Protein AF-A0A935FPB4-F1 (afdb_monomer)

Radius of gyration: 16.55 Å; Cα contacts (8 Å, |Δi|>4): 164; chains: 1; bounding box: 40×35×40 Å

Mean predicted aligned error: 5.75 Å

pLDDT: mean 87.55, std 10.08, range [39.78, 97.06]

Structure (mmCIF, N/CA/C/O backbone):
data_AF-A0A935FPB4-F1
#
_entry.id   AF-A0A935FPB4-F1
#
loop_
_atom_site.group_PDB
_atom_site.id
_atom_site.type_symbol
_atom_site.label_atom_id
_atom_site.label_alt_id
_atom_site.label_comp_id
_atom_site.label_asym_id
_atom_site.label_entity_id
_atom_site.label_seq_id
_atom_site.pdbx_PDB_ins_code
_atom_site.Cartn_x
_atom_site.Cartn_y
_atom_site.Cartn_z
_atom_site.occupancy
_atom_site.B_iso_or_equiv
_atom_site.auth_seq_id
_atom_site.auth_comp_id
_atom_site.auth_asym_id
_atom_site.auth_atom_id
_atom_site.pdbx_PDB_model_num
ATOM 1 N N . MET A 1 1 ? -7.747 -20.088 0.632 1.00 45.47 1 MET A N 1
ATOM 2 C CA . MET A 1 1 ? -8.481 -18.871 1.040 1.00 45.47 1 MET A CA 1
ATOM 3 C C . MET A 1 1 ? -7.477 -17.814 1.453 1.00 45.47 1 MET A C 1
ATOM 5 O O . MET A 1 1 ? -6.672 -18.086 2.340 1.00 45.47 1 MET A O 1
ATOM 9 N N . THR A 1 2 ? -7.496 -16.654 0.803 1.00 55.34 2 THR A N 1
ATOM 10 C CA . THR A 1 2 ? -6.688 -15.490 1.191 1.00 55.34 2 THR A CA 1
ATOM 11 C C . THR A 1 2 ? -7.241 -14.945 2.507 1.00 55.34 2 THR A C 1
ATOM 13 O O . THR A 1 2 ? -8.440 -14.711 2.616 1.00 55.34 2 THR A O 1
ATOM 16 N N . ARG A 1 3 ? -6.399 -14.827 3.538 1.00 80.19 3 ARG A N 1
ATOM 17 C CA . ARG A 1 3 ? -6.803 -14.382 4.890 1.00 80.19 3 ARG A CA 1
ATOM 18 C C . ARG A 1 3 ? -6.480 -12.910 5.152 1.00 80.19 3 ARG A C 1
ATOM 20 O O . ARG A 1 3 ? -6.520 -12.470 6.296 1.00 80.19 3 ARG A O 1
ATOM 27 N N . HIS A 1 4 ? -6.105 -12.181 4.106 1.00 83.75 4 HIS A N 1
ATOM 28 C CA . HIS A 1 4 ? -5.803 -10.76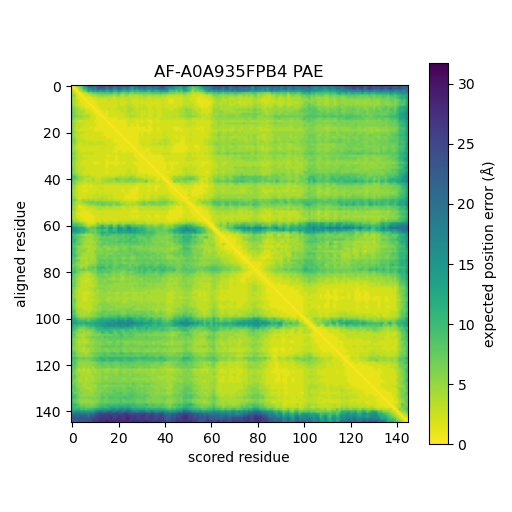8 4.209 1.00 83.75 4 HIS A CA 1
ATOM 29 C C . HIS A 1 4 ? -6.208 -10.004 2.952 1.00 83.75 4 HIS A C 1
ATOM 31 O O . HIS A 1 4 ? -6.456 -10.602 1.902 1.00 83.75 4 HIS A O 1
ATOM 37 N N . SER A 1 5 ? -6.290 -8.685 3.072 1.00 87.12 5 SER A N 1
ATOM 38 C CA . SER A 1 5 ? -6.493 -7.763 1.956 1.00 87.12 5 SER A CA 1
ATOM 39 C C . SER A 1 5 ? -5.552 -6.579 2.083 1.00 87.12 5 SER A C 1
ATOM 41 O O . SER A 1 5 ? -5.360 -6.067 3.181 1.00 87.12 5 SER A O 1
ATOM 43 N N . ASP A 1 6 ? -4.988 -6.154 0.959 1.00 88.81 6 ASP A N 1
ATOM 44 C CA . ASP A 1 6 ? -4.101 -4.999 0.872 1.00 88.81 6 ASP A CA 1
ATOM 45 C C . ASP A 1 6 ? -4.887 -3.811 0.297 1.00 88.81 6 ASP A C 1
ATOM 47 O O . ASP A 1 6 ? -5.485 -3.921 -0.777 1.00 88.81 6 ASP A O 1
ATOM 51 N N . ILE A 1 7 ? -4.907 -2.677 0.999 1.00 89.81 7 ILE A N 1
ATOM 52 C CA . ILE A 1 7 ? -5.639 -1.472 0.585 1.00 89.81 7 ILE A CA 1
ATOM 53 C C . ILE A 1 7 ? -4.688 -0.280 0.574 1.00 89.81 7 ILE A C 1
ATOM 55 O O . ILE A 1 7 ? -4.115 0.091 1.596 1.00 89.81 7 ILE A O 1
ATOM 59 N N . VAL A 1 8 ? -4.555 0.362 -0.587 1.00 87.31 8 VAL A N 1
ATOM 60 C CA . VAL A 1 8 ? -3.797 1.611 -0.712 1.00 87.31 8 VAL A CA 1
ATOM 61 C C . VAL A 1 8 ? -4.709 2.788 -0.383 1.00 87.31 8 VAL A C 1
ATOM 63 O O . VAL A 1 8 ? -5.783 2.923 -0.974 1.00 87.31 8 VAL A O 1
ATOM 66 N N . ILE A 1 9 ? -4.291 3.643 0.549 1.00 89.19 9 ILE A N 1
ATOM 67 C CA . ILE A 1 9 ? -5.103 4.762 1.037 1.00 89.19 9 ILE A CA 1
ATOM 68 C C . ILE A 1 9 ? -4.335 6.078 1.032 1.00 89.19 9 ILE A C 1
ATOM 70 O O . ILE A 1 9 ? -3.129 6.125 1.263 1.00 89.19 9 ILE A O 1
ATOM 74 N N . VAL A 1 10 ? -5.078 7.164 0.839 1.00 87.88 10 VAL A N 1
ATOM 75 C CA . VAL A 1 10 ? -4.628 8.522 1.139 1.00 87.88 10 VAL A CA 1
ATOM 76 C C . VAL A 1 10 ? -5.323 8.940 2.426 1.00 87.88 10 VAL A C 1
ATOM 78 O O . VAL A 1 10 ? -6.551 8.950 2.492 1.00 87.88 10 VAL A O 1
ATOM 81 N N . LEU A 1 11 ? -4.539 9.278 3.444 1.00 88.75 11 LEU A N 1
ATOM 82 C CA . LEU A 1 11 ? -5.033 9.838 4.696 1.00 88.75 11 LEU A CA 1
ATOM 83 C C . LEU A 1 11 ? -4.384 11.197 4.921 1.00 88.75 11 LEU A C 1
ATOM 85 O O . LEU A 1 11 ? -3.188 11.370 4.675 1.00 88.75 11 LEU A O 1
ATOM 89 N N . SER A 1 12 ? -5.158 12.151 5.427 1.00 90.31 12 SER A N 1
ATOM 90 C CA . SER A 1 12 ? -4.611 13.325 6.098 1.00 90.31 12 SER A CA 1
ATOM 91 C C . SER A 1 12 ? -4.590 13.110 7.611 1.00 90.31 12 SER A C 1
ATOM 93 O O . SER A 1 12 ? -5.333 12.284 8.143 1.00 90.31 12 SER A O 1
ATOM 95 N N . ASP A 1 13 ? -3.796 13.907 8.325 1.00 89.38 13 ASP A N 1
ATOM 96 C CA . ASP A 1 13 ? -3.757 13.897 9.793 1.00 89.38 13 ASP A CA 1
ATOM 97 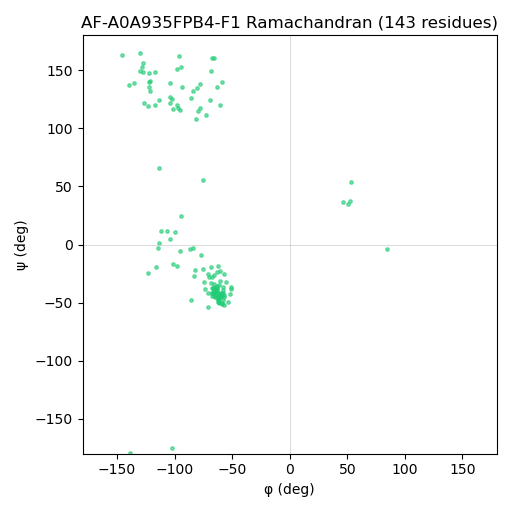C C . ASP A 1 13 ? -5.157 14.018 10.433 1.00 89.38 13 ASP A C 1
ATOM 99 O O . ASP A 1 13 ? -5.485 13.375 11.433 1.00 89.38 13 ASP A O 1
ATOM 103 N N . LYS A 1 14 ? -6.028 14.812 9.798 1.00 92.69 14 LYS A N 1
ATOM 104 C CA . LYS A 1 14 ? -7.404 15.057 10.246 1.00 92.69 14 LYS A CA 1
ATOM 105 C C . LYS A 1 14 ? -8.309 13.835 10.070 1.00 92.69 14 LYS A C 1
ATOM 107 O O . LYS A 1 14 ? -9.291 13.705 10.801 1.00 92.69 14 LYS A O 1
ATOM 112 N N . ASP A 1 15 ? -7.984 12.945 9.135 1.00 94.25 15 ASP A N 1
ATOM 113 C CA . ASP A 1 15 ? -8.779 11.752 8.840 1.00 94.25 15 ASP A CA 1
ATOM 114 C C . ASP A 1 15 ? -8.488 10.602 9.804 1.00 94.25 15 ASP A C 1
ATOM 116 O O . ASP A 1 15 ? -9.354 9.752 9.985 1.00 94.25 15 ASP A O 1
ATOM 120 N N . ILE A 1 16 ? 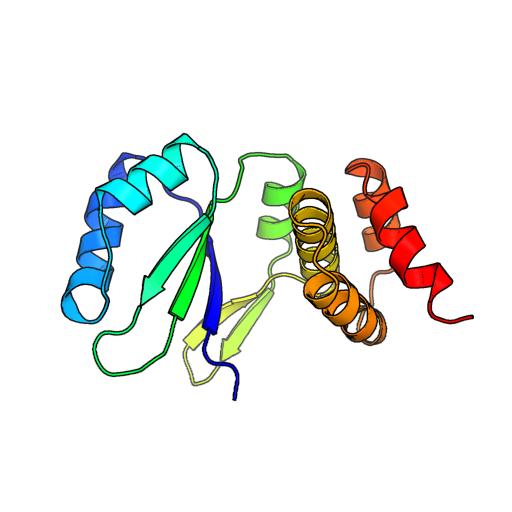-7.324 10.582 10.467 1.00 94.94 16 ILE A N 1
ATOM 121 C CA . ILE A 1 16 ? -6.875 9.459 11.312 1.00 94.94 16 ILE A CA 1
ATOM 122 C C . ILE A 1 16 ? -7.928 9.084 12.360 1.00 94.94 16 ILE A C 1
ATOM 124 O O . ILE A 1 16 ? -8.330 7.928 12.462 1.00 94.94 16 ILE A O 1
ATOM 128 N N . LYS A 1 17 ? -8.452 10.068 13.100 1.00 96.00 17 LYS A N 1
ATOM 129 C CA . LYS A 1 17 ? -9.481 9.812 14.122 1.00 96.00 17 LYS A CA 1
ATOM 130 C C . LYS A 1 17 ? -10.771 9.262 13.525 1.00 96.00 17 LYS A C 1
ATOM 132 O O . LYS A 1 17 ? -11.417 8.408 14.124 1.00 96.00 17 LYS A O 1
ATOM 137 N N . LYS A 1 18 ? -11.164 9.760 12.351 1.00 96.31 18 LYS A N 1
ATOM 138 C CA . LYS A 1 18 ? -12.350 9.274 11.639 1.00 96.31 18 LYS A CA 1
ATOM 139 C C . LYS A 1 18 ? -12.130 7.843 11.149 1.00 96.31 18 LYS A C 1
ATOM 141 O O . LYS A 1 18 ? -13.034 7.028 11.279 1.00 96.31 18 LYS A O 1
ATOM 146 N N . PHE A 1 19 ? -10.942 7.549 10.627 1.00 96.44 19 PHE A N 1
ATOM 147 C CA . PHE A 1 19 ? -10.534 6.222 10.188 1.00 96.44 19 PHE A CA 1
ATOM 148 C C . PHE A 1 19 ? -10.605 5.213 11.335 1.00 96.44 19 PHE A C 1
ATOM 150 O O . PHE A 1 19 ? -11.257 4.189 11.191 1.00 96.44 19 PHE A O 1
ATOM 157 N N . VAL A 1 20 ? -10.022 5.519 12.497 1.00 97.06 20 VAL A N 1
ATOM 158 C CA . VAL A 1 20 ? -10.071 4.618 13.663 1.00 97.06 20 VAL A CA 1
ATOM 159 C C . VAL A 1 20 ? -11.519 4.324 14.056 1.00 97.06 20 VAL A C 1
ATOM 161 O O . VAL A 1 20 ? -11.900 3.162 14.148 1.00 97.06 20 VAL A O 1
ATOM 164 N N . ARG A 1 21 ? -12.362 5.359 14.158 1.00 97.06 21 ARG A N 1
ATOM 165 C CA . ARG A 1 21 ? -13.792 5.208 14.482 1.00 97.06 21 ARG A CA 1
ATOM 166 C C . ARG A 1 21 ? -14.580 4.364 13.482 1.00 97.06 21 ARG A C 1
ATOM 168 O O . ARG A 1 21 ? -15.542 3.718 13.866 1.00 97.06 21 ARG A O 1
ATOM 175 N N . LEU A 1 22 ? -14.197 4.381 12.204 1.00 96.44 22 LEU A N 1
ATOM 176 C CA . LEU A 1 22 ? -14.838 3.561 11.170 1.00 96.44 22 LEU A CA 1
ATOM 177 C C . LEU A 1 22 ? -14.614 2.059 11.393 1.00 96.44 22 LEU A C 1
ATOM 179 O O . LEU A 1 22 ? -15.433 1.267 10.940 1.00 96.44 22 LEU A O 1
ATOM 183 N N . PHE A 1 23 ? -13.524 1.673 12.062 1.00 96.06 23 PHE A N 1
ATOM 184 C CA . PHE A 1 23 ? -13.115 0.274 12.209 1.00 96.06 23 PHE A CA 1
ATOM 185 C C . PHE A 1 23 ? -13.133 -0.234 13.656 1.00 96.06 23 PHE A C 1
ATOM 187 O O . PHE A 1 23 ? -13.186 -1.443 13.857 1.00 96.06 23 PHE A O 1
ATOM 194 N N . GLU A 1 24 ? -13.108 0.642 14.664 1.00 96.19 24 GLU A N 1
ATOM 195 C CA . GLU A 1 24 ? -12.903 0.262 16.071 1.00 96.19 24 GLU A CA 1
ATOM 196 C C . GLU A 1 24 ? -13.987 -0.646 16.662 1.00 96.19 24 GLU A C 1
ATOM 198 O O . GLU A 1 24 ? -13.732 -1.297 17.675 1.00 96.19 24 GLU A O 1
ATOM 203 N N . GLU A 1 25 ? -15.177 -0.725 16.061 1.00 96.88 25 GLU A N 1
ATOM 204 C CA . GLU A 1 25 ? -16.237 -1.636 16.504 1.00 96.88 25 GLU A CA 1
ATOM 205 C C . GLU A 1 25 ? -15.880 -3.095 16.182 1.00 96.88 25 GLU A C 1
ATOM 207 O O . GLU A 1 25 ? -15.810 -3.930 17.091 1.00 96.88 25 GLU A O 1
ATOM 212 N N . ASP A 1 26 ? -15.554 -3.385 14.921 1.00 96.50 26 ASP A N 1
ATOM 213 C CA . ASP A 1 26 ? -15.329 -4.746 14.421 1.00 96.50 26 ASP A CA 1
ATOM 214 C C . ASP A 1 26 ? -13.852 -5.158 14.355 1.00 96.50 26 ASP A C 1
ATOM 216 O O . ASP A 1 26 ? -13.555 -6.353 14.347 1.00 96.50 26 ASP A O 1
ATOM 220 N N . PHE A 1 27 ? -12.915 -4.206 14.374 1.00 96.75 27 PHE A N 1
ATOM 221 C CA . PHE A 1 27 ? -11.481 -4.459 14.218 1.00 96.75 27 PHE A CA 1
ATOM 222 C C . PHE A 1 27 ? -10.655 -3.962 15.408 1.00 96.75 27 PHE A C 1
ATOM 224 O O . PHE A 1 27 ? -10.951 -2.945 16.037 1.00 96.75 27 PHE A O 1
ATOM 231 N N . TYR A 1 28 ? -9.571 -4.675 15.703 1.00 96.19 28 TYR A N 1
ATOM 232 C CA . TYR A 1 28 ? -8.462 -4.160 16.491 1.00 96.19 28 TYR A CA 1
ATOM 233 C C . TYR A 1 28 ? -7.678 -3.158 15.641 1.00 96.19 28 TYR A C 1
ATOM 235 O O . TYR A 1 28 ? -7.028 -3.531 14.661 1.00 96.19 28 TYR A O 1
ATOM 243 N N . VAL A 1 29 ? -7.757 -1.888 16.028 1.00 96.38 29 VAL A N 1
ATOM 244 C CA . VAL A 1 29 ? -7.069 -0.755 15.406 1.00 96.38 29 VAL A CA 1
ATOM 245 C C . VAL A 1 29 ? -6.562 0.173 16.510 1.00 96.38 29 VAL A C 1
ATOM 247 O O . VAL A 1 29 ? -7.268 0.429 17.482 1.00 96.38 29 VAL A O 1
ATOM 250 N N . ASP A 1 30 ? -5.332 0.659 16.368 1.00 94.44 30 ASP A N 1
ATOM 251 C CA . ASP A 1 30 ? -4.680 1.548 17.332 1.00 94.44 30 ASP A CA 1
ATOM 252 C C . ASP A 1 30 ? -4.391 2.901 16.664 1.00 94.44 30 ASP A C 1
ATOM 254 O O . ASP A 1 30 ? -3.668 2.967 15.668 1.00 94.44 30 ASP A O 1
ATOM 258 N N . GLU A 1 31 ? -4.957 3.989 17.205 1.00 95.69 31 GLU A N 1
ATOM 259 C CA . GLU A 1 31 ? -4.757 5.344 16.673 1.00 95.69 31 GLU A CA 1
ATOM 260 C C . GLU A 1 31 ? -3.277 5.743 16.643 1.00 95.69 31 GLU A C 1
ATOM 262 O O . GLU A 1 31 ? -2.840 6.373 15.677 1.00 95.69 31 GLU A O 1
ATOM 267 N N . TYR A 1 32 ? -2.503 5.379 17.668 1.00 94.81 32 TYR A N 1
ATOM 268 C CA . TYR A 1 32 ? -1.076 5.679 17.723 1.00 94.81 32 TYR A CA 1
ATOM 269 C C . TYR A 1 32 ? -0.342 4.969 16.583 1.00 94.81 32 TYR A C 1
ATOM 271 O O . TYR A 1 32 ? 0.388 5.616 15.837 1.00 94.81 32 TYR A O 1
ATOM 279 N N . MET A 1 33 ? -0.618 3.683 16.355 1.00 93.31 33 MET A N 1
ATOM 280 C CA . MET A 1 33 ? -0.011 2.923 15.252 1.00 93.31 33 MET A CA 1
ATOM 281 C C . MET A 1 33 ? -0.380 3.481 13.873 1.00 93.31 33 MET A C 1
ATOM 283 O O . MET A 1 33 ? 0.485 3.585 12.999 1.00 93.31 33 MET A O 1
ATOM 287 N N . VAL A 1 34 ? -1.645 3.868 13.670 1.00 95.56 34 VAL A N 1
ATOM 288 C CA . VAL A 1 34 ? -2.094 4.502 12.418 1.00 95.56 34 VAL A CA 1
ATOM 289 C C . VAL A 1 34 ? -1.354 5.825 12.202 1.00 95.56 34 VAL A C 1
ATOM 291 O O . VAL A 1 34 ? -0.852 6.084 11.108 1.00 95.56 34 VAL A O 1
ATOM 294 N N . ARG A 1 35 ? -1.243 6.648 13.249 1.00 95.44 35 ARG A N 1
ATOM 295 C CA . ARG A 1 35 ? -0.580 7.956 13.206 1.00 95.44 35 ARG A CA 1
ATOM 296 C C . ARG A 1 35 ? 0.920 7.851 12.956 1.00 95.44 35 ARG A C 1
ATOM 298 O O . ARG A 1 35 ? 1.435 8.574 12.109 1.00 95.44 35 ARG A O 1
ATOM 305 N N . GLU A 1 36 ? 1.607 6.940 13.631 1.00 94.19 36 GLU A N 1
ATOM 306 C CA . GLU A 1 36 ? 3.043 6.720 13.434 1.00 94.19 36 GLU A CA 1
ATOM 307 C C . GLU A 1 36 ? 3.349 6.196 12.032 1.00 94.19 36 GLU A C 1
ATOM 309 O O . GLU A 1 36 ? 4.300 6.647 11.387 1.00 94.19 36 GLU A O 1
ATOM 314 N N . SER A 1 37 ? 2.503 5.299 11.521 1.00 92.25 37 SER A N 1
ATOM 315 C CA . SER A 1 37 ? 2.630 4.797 10.152 1.00 92.25 37 SER A CA 1
ATOM 316 C C . SER A 1 37 ? 2.376 5.905 9.134 1.00 92.25 37 SER A C 1
ATOM 318 O O . SER A 1 37 ? 3.104 6.001 8.149 1.00 92.25 37 SER A O 1
ATOM 320 N N . TRP A 1 38 ? 1.409 6.792 9.396 1.00 92.62 38 TRP A N 1
ATOM 321 C CA . TRP A 1 38 ? 1.148 7.980 8.579 1.00 92.62 38 TRP A CA 1
ATOM 322 C C . TRP A 1 38 ? 2.327 8.953 8.561 1.00 92.62 38 TRP A C 1
ATOM 324 O O . TRP A 1 38 ? 2.778 9.334 7.480 1.00 92.62 38 TRP A O 1
ATOM 334 N N . ASN A 1 39 ? 2.886 9.276 9.729 1.00 90.75 39 ASN A N 1
ATOM 335 C CA . ASN A 1 39 ? 4.072 10.128 9.858 1.00 90.75 39 ASN A CA 1
ATOM 336 C C . ASN A 1 39 ? 5.274 9.545 9.103 1.00 90.75 39 ASN A C 1
ATOM 338 O O . ASN A 1 39 ? 5.975 10.259 8.385 1.00 90.75 39 ASN A O 1
ATOM 342 N N . SER A 1 40 ? 5.492 8.237 9.244 1.00 87.44 40 SER A N 1
ATOM 343 C CA . SER A 1 40 ? 6.632 7.536 8.646 1.00 87.44 40 SER A CA 1
ATOM 344 C C . SER A 1 40 ? 6.402 7.127 7.186 1.00 87.44 40 SER A C 1
ATOM 346 O O . SER A 1 40 ? 7.306 6.573 6.563 1.00 87.44 40 SER A O 1
ATOM 348 N N . LYS A 1 41 ? 5.208 7.385 6.628 1.00 83.38 41 LYS A N 1
ATOM 349 C CA . LYS A 1 41 ? 4.771 6.931 5.293 1.00 83.38 41 LYS A CA 1
ATOM 350 C C . LYS A 1 41 ? 4.932 5.417 5.082 1.00 83.38 41 LYS A C 1
ATOM 352 O O . LYS A 1 41 ? 5.310 4.955 4.002 1.00 83.38 41 LYS A O 1
ATOM 357 N N . LEU A 1 42 ? 4.664 4.656 6.137 1.00 84.81 42 LEU A N 1
ATOM 358 C CA . LEU A 1 42 ? 4.730 3.199 6.163 1.00 84.81 42 LEU A CA 1
ATOM 359 C C . LEU A 1 42 ? 3.328 2.586 6.065 1.00 84.81 42 LEU A C 1
ATOM 361 O O . LEU A 1 42 ? 2.327 3.273 5.866 1.00 84.81 42 LEU A O 1
ATOM 365 N N . MET A 1 43 ? 3.267 1.264 6.183 1.00 89.50 43 MET A N 1
ATOM 366 C CA . MET A 1 43 ? 2.022 0.509 6.269 1.00 89.50 43 MET A CA 1
ATOM 367 C C . MET A 1 43 ? 1.624 0.259 7.725 1.00 89.50 43 MET A C 1
ATOM 369 O O . MET A 1 43 ? 2.486 0.129 8.593 1.00 89.50 43 MET A O 1
ATOM 373 N N . PHE A 1 44 ? 0.327 0.111 7.967 1.00 93.31 44 PHE A N 1
ATOM 374 C CA . PHE A 1 44 ? -0.217 -0.420 9.216 1.00 93.31 44 PHE A CA 1
ATOM 375 C C . PHE A 1 44 ? -1.228 -1.516 8.906 1.00 93.31 44 PHE A C 1
ATOM 377 O O . PHE A 1 44 ? -1.694 -1.644 7.778 1.00 93.31 44 PHE A O 1
ATOM 384 N N . ASN A 1 45 ? -1.579 -2.315 9.905 1.00 94.62 45 ASN A N 1
ATOM 385 C CA . ASN A 1 45 ? -2.586 -3.354 9.756 1.00 94.62 45 ASN A CA 1
ATOM 386 C C . ASN A 1 45 ? -3.660 -3.240 10.831 1.00 94.62 45 ASN A C 1
ATOM 388 O O . ASN A 1 45 ? -3.438 -2.664 11.896 1.00 94.62 45 ASN A O 1
ATOM 392 N N . ILE A 1 46 ? -4.828 -3.788 10.516 1.00 96.31 46 ILE A N 1
ATOM 393 C CA . ILE A 1 46 ? -5.922 -3.988 11.464 1.00 96.31 46 ILE A CA 1
ATOM 394 C C . ILE A 1 46 ? -6.382 -5.443 11.393 1.00 96.31 46 ILE A C 1
ATOM 396 O O . ILE A 1 46 ? -6.260 -6.095 10.349 1.00 96.31 46 ILE A O 1
ATOM 400 N N . PHE A 1 47 ? -6.924 -5.949 12.497 1.00 94.88 47 PHE A N 1
ATOM 401 C CA . PHE A 1 47 ? -7.361 -7.341 12.617 1.00 94.88 47 PHE A CA 1
ATOM 402 C C . PHE A 1 47 ? -8.834 -7.410 12.965 1.00 94.88 47 PHE A C 1
ATOM 404 O O . PHE A 1 47 ? -9.275 -6.727 13.884 1.00 94.88 47 PHE A O 1
ATOM 411 N N . ASP A 1 48 ? -9.588 -8.239 12.256 1.00 94.88 48 ASP A N 1
ATOM 412 C CA . ASP A 1 48 ? -10.983 -8.496 12.591 1.00 94.88 48 ASP A CA 1
ATOM 413 C C . ASP A 1 48 ? -11.074 -9.153 13.978 1.00 94.88 48 ASP A C 1
ATOM 415 O O . ASP A 1 48 ? -10.299 -10.051 14.306 1.00 94.88 48 ASP A O 1
ATOM 419 N N . LYS A 1 49 ? -12.003 -8.705 14.823 1.00 95.12 49 LYS A N 1
ATOM 420 C CA . LYS A 1 49 ? -12.118 -9.208 16.203 1.00 95.12 49 LYS A CA 1
ATOM 421 C C . LYS A 1 49 ? -12.734 -10.603 16.289 1.00 95.12 49 LYS A C 1
ATOM 423 O O . LYS A 1 49 ? -12.595 -11.269 17.314 1.00 95.12 49 LYS A O 1
ATOM 428 N N . LYS A 1 50 ? -13.473 -11.024 15.260 1.00 93.50 50 LYS A N 1
ATOM 429 C CA . LYS A 1 50 ? -14.275 -12.261 15.250 1.00 93.50 50 LYS A CA 1
ATOM 430 C C . LYS A 1 50 ? -13.579 -13.393 14.492 1.00 93.50 50 LYS A C 1
ATOM 432 O O . LYS A 1 50 ? -13.948 -14.557 14.646 1.00 93.50 50 LYS A O 1
ATOM 437 N N . SER A 1 51 ? -12.583 -13.070 13.679 1.00 89.69 51 SER A N 1
ATOM 438 C CA . SER A 1 51 ? -11.882 -13.987 12.790 1.00 89.69 51 SER A CA 1
ATOM 439 C C . SER A 1 51 ? -10.373 -13.728 12.792 1.00 89.69 51 SER A C 1
ATOM 441 O O . SER A 1 51 ? -9.859 -12.871 13.495 1.00 89.69 51 SER A O 1
ATOM 443 N N . LEU A 1 52 ? -9.635 -14.500 11.993 1.00 86.50 52 LEU A N 1
ATOM 444 C CA . LEU A 1 52 ? -8.200 -14.290 11.767 1.00 86.50 52 LEU A CA 1
ATOM 445 C C . LEU A 1 52 ? -7.936 -13.447 10.508 1.00 86.50 52 LEU A C 1
ATOM 447 O O . LEU A 1 52 ? -6.891 -13.600 9.873 1.00 86.50 52 LEU A O 1
ATOM 451 N N . PHE A 1 53 ? -8.909 -12.633 10.094 1.00 91.69 53 PHE A N 1
ATOM 452 C CA . PHE A 1 53 ? -8.793 -11.790 8.912 1.00 91.69 53 PHE A CA 1
ATOM 453 C C . PHE A 1 53 ? -8.010 -10.510 9.224 1.00 91.69 53 PHE A C 1
ATOM 455 O O . PHE A 1 53 ? -8.244 -9.858 10.242 1.00 91.69 53 PHE A O 1
ATOM 462 N N . LYS A 1 54 ? -7.076 -10.150 8.339 1.00 92.94 54 LYS A N 1
ATOM 463 C CA . LYS A 1 54 ? -6.203 -8.975 8.478 1.00 92.94 54 LYS A CA 1
ATOM 464 C C . LYS A 1 54 ? -6.351 -8.045 7.279 1.00 92.94 54 LYS A C 1
ATOM 466 O O . LYS A 1 54 ? -6.380 -8.512 6.145 1.00 92.94 54 LYS A O 1
ATOM 471 N N . ILE A 1 55 ? -6.357 -6.739 7.502 1.00 94.38 55 ILE A N 1
ATOM 472 C CA . ILE A 1 55 ? -6.252 -5.758 6.417 1.00 94.38 5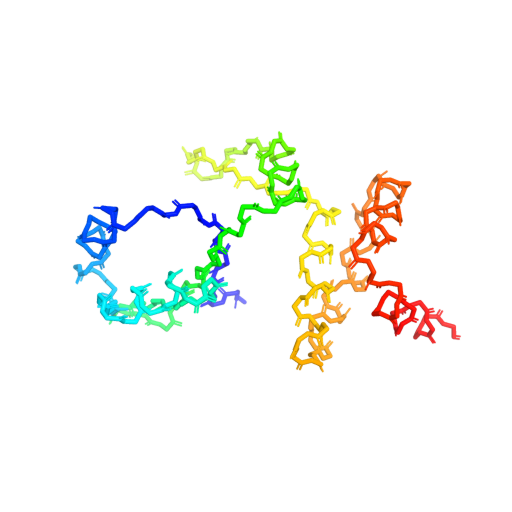5 ILE A CA 1
ATOM 473 C C . ILE A 1 55 ? -4.930 -5.016 6.564 1.00 94.38 55 ILE A C 1
ATOM 475 O O . ILE A 1 55 ? -4.655 -4.460 7.625 1.00 94.38 55 ILE A O 1
ATOM 479 N N . ASP A 1 56 ? -4.122 -5.027 5.510 1.00 92.75 56 ASP A N 1
ATOM 480 C CA . ASP A 1 56 ? -2.883 -4.268 5.392 1.00 92.75 56 ASP A CA 1
ATOM 481 C C . ASP A 1 56 ? -3.181 -2.952 4.656 1.00 92.75 56 ASP A C 1
ATOM 483 O O . ASP A 1 56 ? -3.575 -2.942 3.490 1.00 92.75 56 ASP A O 1
ATOM 487 N N . PHE A 1 57 ? -3.012 -1.826 5.342 1.00 92.94 57 PHE A N 1
ATOM 488 C CA . PHE A 1 57 ? -3.173 -0.493 4.774 1.00 92.94 57 PHE A CA 1
ATOM 489 C C . PHE A 1 57 ? -1.821 0.084 4.378 1.00 92.94 57 PHE A C 1
ATOM 491 O O . PHE A 1 57 ? -0.938 0.276 5.215 1.00 92.94 57 PHE A O 1
ATOM 498 N N . ILE A 1 58 ? -1.678 0.397 3.095 1.00 88.06 58 ILE A N 1
ATOM 499 C CA . ILE A 1 58 ? -0.480 1.004 2.518 1.00 88.06 58 ILE A CA 1
ATOM 500 C C . ILE A 1 58 ? -0.757 2.491 2.333 1.00 88.06 58 ILE A C 1
ATOM 502 O O . ILE A 1 58 ? -1.647 2.879 1.572 1.00 88.06 58 ILE A O 1
ATOM 506 N N . ILE A 1 59 ? -0.002 3.331 3.036 1.00 87.94 59 ILE A N 1
ATOM 507 C CA . ILE A 1 59 ? -0.164 4.779 2.942 1.00 87.94 59 ILE A CA 1
ATOM 508 C C . ILE A 1 59 ? 0.497 5.255 1.656 1.00 87.94 59 ILE A C 1
ATOM 510 O O . ILE A 1 59 ? 1.705 5.113 1.466 1.00 87.94 59 ILE A O 1
ATOM 514 N N . MET A 1 60 ? -0.323 5.811 0.767 1.00 81.88 60 MET A N 1
ATOM 515 C CA . MET A 1 60 ? 0.126 6.369 -0.497 1.00 81.88 60 MET A CA 1
ATOM 516 C C . MET A 1 60 ? 1.111 7.506 -0.223 1.00 81.88 60 MET A C 1
ATOM 518 O O . MET A 1 60 ? 0.770 8.510 0.411 1.00 81.88 60 MET A O 1
ATOM 522 N N . GLN A 1 61 ? 2.333 7.362 -0.723 1.00 71.62 61 GLN A N 1
ATOM 523 C CA . GLN A 1 61 ? 3.293 8.455 -0.720 1.00 71.62 61 GLN A CA 1
ATOM 524 C C . GLN A 1 61 ? 2.921 9.404 -1.862 1.00 71.62 61 GLN A C 1
ATOM 526 O O . GLN A 1 61 ? 2.545 8.953 -2.937 1.00 71.62 61 GLN A O 1
ATOM 531 N N . ASN A 1 62 ? 2.969 10.722 -1.649 1.00 62.84 62 ASN A N 1
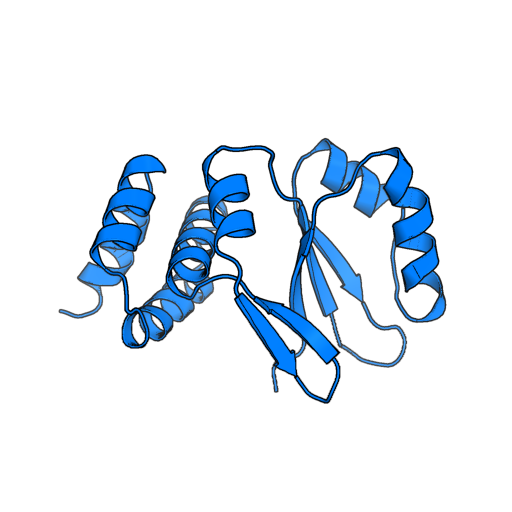ATOM 532 C CA . ASN A 1 62 ? 2.660 11.703 -2.699 1.00 62.84 62 ASN A CA 1
ATOM 533 C C . ASN A 1 62 ? 3.820 11.820 -3.709 1.00 62.84 62 ASN A C 1
ATOM 535 O O . ASN A 1 62 ? 4.408 12.885 -3.887 1.00 62.84 62 ASN A O 1
ATOM 539 N N . GLU A 1 63 ? 4.196 10.688 -4.290 1.00 71.88 63 GLU A N 1
ATOM 540 C CA . GLU A 1 63 ? 5.200 10.551 -5.331 1.00 71.88 63 GLU A CA 1
ATOM 541 C C . GLU A 1 63 ? 4.506 10.478 -6.690 1.00 71.88 63 GLU A C 1
ATOM 543 O O . GLU A 1 63 ? 3.377 9.993 -6.808 1.00 71.88 63 GLU A O 1
ATOM 548 N N . THR A 1 64 ? 5.193 10.936 -7.736 1.00 74.31 64 THR A N 1
ATOM 549 C CA . THR A 1 64 ? 4.664 10.996 -9.106 1.00 74.31 64 THR A CA 1
ATOM 550 C C . THR A 1 64 ? 4.059 9.666 -9.562 1.00 74.31 64 THR A C 1
ATOM 552 O O . THR A 1 64 ? 3.014 9.649 -10.207 1.00 74.31 64 THR A O 1
ATOM 555 N N . TYR A 1 65 ? 4.676 8.542 -9.193 1.00 81.56 65 TYR A N 1
ATOM 556 C CA . TYR A 1 65 ? 4.185 7.219 -9.563 1.00 81.56 65 TYR A CA 1
ATOM 557 C C . TYR A 1 65 ? 2.892 6.819 -8.840 1.00 81.56 65 TYR A C 1
ATOM 559 O O . TYR A 1 65 ? 1.973 6.291 -9.462 1.00 81.56 65 TYR A O 1
ATOM 567 N N . GLU A 1 66 ? 2.777 7.101 -7.544 1.00 78.50 66 GLU A N 1
ATOM 568 C CA . GLU A 1 66 ? 1.575 6.769 -6.778 1.00 78.50 66 GLU A CA 1
ATOM 569 C C . GLU A 1 66 ? 0.347 7.536 -7.294 1.00 78.50 66 GLU A C 1
ATOM 571 O O . GLU A 1 66 ? -0.741 6.965 -7.390 1.00 78.50 66 GLU A O 1
ATOM 576 N N . VAL A 1 67 ? 0.526 8.791 -7.720 1.00 80.88 67 VAL A N 1
ATOM 577 C CA . VAL A 1 67 ? -0.529 9.569 -8.393 1.00 80.88 67 VAL A CA 1
ATOM 578 C C . VAL A 1 67 ? -0.947 8.899 -9.704 1.00 80.88 67 VAL A C 1
ATOM 580 O O . VAL A 1 67 ? -2.135 8.640 -9.899 1.00 80.88 67 VAL A O 1
ATOM 583 N N . LEU A 1 68 ? 0.015 8.535 -10.560 1.00 82.38 68 LEU A N 1
ATOM 584 C CA . LEU A 1 68 ? -0.260 7.847 -11.829 1.00 82.38 68 LEU A CA 1
ATOM 585 C C . LEU A 1 68 ? -1.013 6.525 -11.616 1.00 82.38 68 LEU A C 1
ATOM 587 O O . LEU A 1 68 ? -1.981 6.238 -12.324 1.00 82.38 68 LEU A O 1
ATOM 591 N N . LYS A 1 69 ? -0.628 5.742 -10.604 1.00 85.50 69 LYS A N 1
ATOM 592 C CA . LYS A 1 69 ? -1.318 4.503 -10.218 1.00 85.50 69 LYS A CA 1
ATOM 593 C C . LYS A 1 69 ? -2.773 4.759 -9.808 1.00 85.50 69 LYS A C 1
ATOM 595 O O . LYS A 1 69 ? -3.674 4.010 -10.189 1.00 85.50 69 LYS A O 1
ATOM 600 N N . PHE A 1 70 ? -3.031 5.827 -9.051 1.00 81.69 70 PHE A N 1
ATOM 601 C CA . PHE A 1 70 ? -4.387 6.212 -8.641 1.00 81.69 70 PHE A CA 1
ATOM 602 C C . PHE A 1 70 ? -5.252 6.748 -9.785 1.00 81.69 70 PHE A C 1
ATOM 604 O O . PHE A 1 70 ? -6.479 6.612 -9.713 1.00 81.69 70 PHE A O 1
ATOM 611 N N . GLU A 1 71 ? -4.651 7.350 -10.809 1.00 84.56 71 GLU A N 1
ATOM 612 C CA . GLU A 1 71 ? -5.338 7.800 -12.027 1.00 84.56 71 GLU A CA 1
ATOM 613 C C . GLU A 1 71 ? -5.702 6.629 -12.948 1.00 84.56 71 GLU A C 1
ATOM 615 O O . GLU A 1 71 ? -6.749 6.650 -13.593 1.00 84.56 71 GLU A O 1
ATOM 620 N N . ARG A 1 72 ? -4.878 5.576 -12.967 1.00 88.75 72 ARG A N 1
ATOM 621 C CA . ARG A 1 72 ? -5.068 4.382 -13.807 1.00 88.75 72 ARG A CA 1
ATOM 622 C C . ARG A 1 72 ? -5.965 3.306 -13.190 1.00 88.75 72 ARG A C 1
ATOM 624 O O . ARG A 1 72 ? -6.245 2.299 -13.848 1.00 88.75 72 ARG A O 1
ATOM 631 N N . LYS A 1 73 ? -6.427 3.487 -11.946 1.00 89.19 73 LYS A N 1
ATOM 632 C CA . LYS A 1 73 ? -7.305 2.516 -11.276 1.00 89.19 73 LYS A CA 1
ATOM 633 C C . LYS A 1 73 ? -8.589 2.297 -12.076 1.00 89.19 73 LYS A C 1
ATOM 635 O O . LYS A 1 73 ? -9.200 3.231 -12.595 1.00 89.19 73 LYS A O 1
ATOM 640 N N . ARG A 1 74 ? -9.023 1.045 -12.139 1.00 87.69 74 ARG A N 1
ATOM 641 C CA . ARG A 1 74 ? -10.238 0.635 -12.842 1.00 87.69 74 ARG A CA 1
ATOM 642 C C . ARG A 1 74 ? -11.336 0.365 -11.825 1.00 87.69 74 ARG A C 1
ATOM 644 O O . ARG A 1 74 ? -11.088 -0.213 -10.765 1.00 87.69 74 ARG A O 1
ATOM 651 N N . ARG A 1 75 ? -12.553 0.799 -12.146 1.00 91.12 75 ARG A N 1
ATOM 652 C CA . ARG A 1 75 ? -13.731 0.522 -11.327 1.00 91.12 75 ARG A CA 1
ATOM 653 C C . ARG A 1 75 ? -14.280 -0.853 -11.682 1.00 91.12 75 ARG A C 1
ATOM 655 O O . ARG A 1 75 ? -14.477 -1.149 -12.857 1.00 91.12 75 ARG A O 1
ATOM 662 N N . PHE A 1 76 ? -14.555 -1.654 -10.666 1.00 89.75 76 PHE A N 1
ATOM 663 C CA . PHE A 1 76 ? -15.185 -2.959 -10.790 1.00 89.75 76 PHE A CA 1
ATOM 664 C C . PHE A 1 76 ? -16.385 -3.038 -9.861 1.00 89.75 76 PHE A C 1
ATOM 666 O O . PHE A 1 76 ? -16.383 -2.454 -8.779 1.00 89.75 76 PHE A O 1
ATOM 673 N N . THR A 1 77 ? -17.395 -3.794 -10.273 1.00 92.81 77 THR A N 1
ATOM 674 C CA . THR A 1 77 ? -18.471 -4.206 -9.379 1.00 92.81 77 THR A CA 1
ATOM 675 C C . THR A 1 77 ? -18.151 -5.602 -8.873 1.00 92.81 77 THR A C 1
ATOM 677 O O . THR A 1 77 ? -18.071 -6.542 -9.663 1.00 92.81 77 THR A O 1
ATOM 680 N N . PHE A 1 78 ? -17.960 -5.739 -7.567 1.00 86.75 78 PHE A N 1
ATOM 681 C CA . PHE A 1 78 ? -17.714 -7.016 -6.909 1.00 86.75 78 PHE A CA 1
ATOM 682 C C . PHE A 1 78 ? -18.768 -7.225 -5.827 1.00 86.75 78 PHE A C 1
ATOM 684 O O . PHE A 1 78 ? -18.899 -6.394 -4.936 1.00 86.75 78 PHE A O 1
ATOM 691 N N . GLU A 1 79 ? -19.560 -8.293 -5.942 1.00 90.56 79 GLU A N 1
ATOM 692 C CA . GLU A 1 79 ? -20.653 -8.612 -5.003 1.00 90.56 79 GLU A CA 1
ATOM 693 C C . GLU A 1 79 ? -21.615 -7.434 -4.731 1.00 90.56 79 GLU A C 1
ATOM 695 O O . GLU A 1 79 ? -22.134 -7.264 -3.634 1.00 90.56 79 GLU A O 1
ATOM 700 N N . GLY A 1 80 ? -21.858 -6.599 -5.747 1.00 90.88 80 GLY A N 1
ATOM 701 C CA . GLY A 1 80 ? -22.719 -5.415 -5.641 1.00 90.88 80 GLY A CA 1
ATOM 702 C C . GLY A 1 80 ? -22.029 -4.158 -5.098 1.00 90.88 80 GLY A C 1
ATOM 703 O O . GLY A 1 80 ? -22.639 -3.091 -5.105 1.00 90.88 80 GLY A O 1
ATOM 704 N N . PHE A 1 81 ? -20.759 -4.243 -4.700 1.00 89.44 81 PHE A N 1
ATOM 705 C CA . PHE A 1 81 ? -19.951 -3.100 -4.283 1.00 89.44 81 PHE A CA 1
ATOM 706 C C . PHE A 1 81 ? -19.149 -2.533 -5.451 1.00 89.44 81 PHE A C 1
ATOM 708 O O . PHE A 1 81 ? -18.518 -3.275 -6.205 1.00 89.44 81 PHE A O 1
ATOM 715 N N . GLU A 1 82 ? -19.124 -1.207 -5.580 1.00 93.00 82 GLU A N 1
ATOM 716 C CA . GLU A 1 82 ? -18.169 -0.536 -6.461 1.00 93.00 82 GLU A CA 1
ATOM 717 C C . GLU A 1 82 ? -16.805 -0.449 -5.774 1.00 93.00 82 GLU A C 1
ATOM 719 O O . GLU A 1 82 ? -16.640 0.241 -4.767 1.00 93.00 82 GLU A O 1
ATOM 724 N N . ILE A 1 83 ? -15.813 -1.128 -6.342 1.00 91.12 83 ILE A N 1
ATOM 725 C CA . ILE A 1 83 ? -14.429 -1.111 -5.874 1.00 91.12 83 ILE A CA 1
ATOM 726 C C . ILE A 1 83 ? -13.516 -0.514 -6.942 1.00 91.12 83 ILE A C 1
ATOM 728 O O . ILE A 1 83 ? -13.759 -0.644 -8.142 1.00 91.12 83 ILE A O 1
ATOM 732 N N . ASN A 1 84 ? -12.445 0.146 -6.508 1.00 90.69 84 ASN A N 1
ATOM 733 C CA . ASN A 1 84 ? -11.381 0.585 -7.403 1.00 90.69 84 ASN A CA 1
ATOM 734 C C . ASN A 1 84 ? -10.180 -0.338 -7.227 1.00 90.69 84 ASN A C 1
ATOM 736 O O . ASN A 1 84 ? -9.700 -0.512 -6.108 1.00 90.69 84 ASN A O 1
ATOM 740 N N . VAL A 1 85 ? -9.689 -0.898 -8.327 1.00 90.31 85 VAL A N 1
ATOM 741 C CA . VAL A 1 85 ? -8.557 -1.827 -8.336 1.00 90.31 85 VAL A CA 1
ATOM 742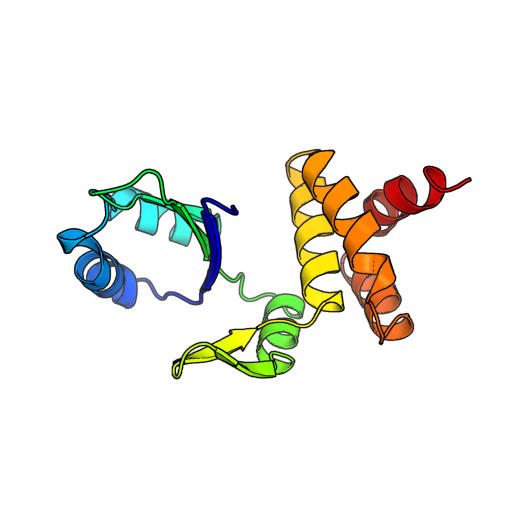 C C . VAL A 1 85 ? -7.473 -1.260 -9.247 1.00 90.31 85 VAL A C 1
ATOM 744 O O . VAL A 1 85 ? -7.765 -0.749 -10.330 1.00 90.31 85 VAL A O 1
ATOM 747 N N . ILE A 1 86 ? -6.223 -1.309 -8.791 1.00 90.19 86 ILE A N 1
ATOM 748 C CA . ILE A 1 86 ? -5.064 -0.902 -9.595 1.00 90.19 86 ILE A CA 1
ATOM 749 C C . ILE A 1 86 ? -4.851 -1.865 -10.772 1.00 90.19 86 ILE A C 1
ATOM 751 O O . ILE A 1 86 ? -5.352 -2.992 -10.758 1.00 90.19 86 ILE A O 1
ATOM 755 N N . SER A 1 87 ? -4.121 -1.430 -11.801 1.00 90.75 87 SER A N 1
ATOM 756 C CA . SER A 1 87 ? -3.769 -2.322 -12.911 1.00 90.75 87 SER A CA 1
ATOM 757 C C . SER A 1 87 ? -2.833 -3.449 -12.449 1.00 90.75 87 SER A C 1
ATOM 759 O O . SER A 1 87 ? -2.188 -3.354 -11.400 1.00 90.75 87 SER A O 1
ATOM 761 N N . ILE A 1 88 ? -2.750 -4.530 -13.230 1.00 91.25 88 ILE A N 1
ATOM 762 C CA . ILE A 1 88 ? -1.826 -5.637 -12.939 1.00 91.25 88 ILE A CA 1
ATOM 763 C C . ILE A 1 88 ? -0.381 -5.133 -13.005 1.00 91.25 88 ILE A C 1
ATOM 765 O O . ILE A 1 88 ? 0.441 -5.506 -12.173 1.00 91.25 88 ILE A O 1
ATOM 769 N N . GLU A 1 89 ? -0.084 -4.244 -13.948 1.00 93.25 89 GLU A N 1
ATOM 770 C CA . GLU A 1 89 ? 1.217 -3.609 -14.121 1.00 93.25 89 GLU A CA 1
ATOM 771 C C . GLU A 1 89 ? 1.599 -2.777 -12.890 1.00 93.25 89 GLU A C 1
ATOM 773 O O . GLU A 1 89 ? 2.692 -2.940 -12.346 1.00 93.25 89 GLU A O 1
ATOM 778 N N . ASP A 1 90 ? 0.675 -1.961 -12.382 1.00 91.69 90 ASP A N 1
ATOM 779 C CA . ASP A 1 90 ? 0.900 -1.161 -11.172 1.00 91.69 90 ASP A CA 1
ATOM 780 C C . ASP A 1 90 ? 1.062 -2.034 -9.914 1.00 91.69 90 ASP A C 1
ATOM 782 O O . ASP A 1 90 ? 1.822 -1.700 -8.993 1.00 91.69 90 ASP A O 1
ATOM 786 N N . LEU A 1 91 ? 0.357 -3.171 -9.859 1.00 90.56 91 LEU A N 1
ATOM 787 C CA . LEU A 1 91 ? 0.506 -4.159 -8.790 1.00 90.56 91 LEU A CA 1
ATOM 788 C C . LEU A 1 91 ? 1.882 -4.832 -8.843 1.00 90.56 91 LEU A C 1
ATOM 790 O O . LEU A 1 91 ? 2.511 -4.997 -7.797 1.00 90.56 91 LEU A O 1
ATOM 794 N N . ILE A 1 92 ? 2.368 -5.184 -10.038 1.00 91.94 92 ILE A N 1
ATOM 795 C CA . ILE A 1 92 ? 3.714 -5.738 -10.236 1.00 91.94 92 ILE A CA 1
ATOM 796 C C . ILE A 1 92 ? 4.767 -4.752 -9.727 1.00 91.94 92 ILE A C 1
ATOM 798 O O . ILE A 1 92 ? 5.603 -5.129 -8.907 1.00 91.94 92 ILE A O 1
ATOM 802 N N . VAL A 1 93 ? 4.700 -3.490 -10.153 1.00 91.69 93 VAL A N 1
ATOM 803 C CA . VAL A 1 93 ? 5.645 -2.448 -9.718 1.00 91.69 93 VAL A CA 1
ATOM 804 C C . VAL A 1 93 ? 5.596 -2.256 -8.200 1.00 91.69 93 VAL A C 1
ATOM 806 O O . VAL A 1 93 ? 6.642 -2.206 -7.556 1.00 91.69 93 VAL A O 1
ATOM 809 N N . SER A 1 94 ? 4.397 -2.225 -7.606 1.00 88.19 94 SER A N 1
ATOM 810 C CA . SER A 1 94 ? 4.241 -2.109 -6.148 1.00 88.19 94 SER A CA 1
ATOM 811 C C . SER A 1 94 ? 4.910 -3.281 -5.416 1.00 88.19 94 SER A C 1
ATOM 813 O O . SER A 1 94 ? 5.644 -3.074 -4.451 1.00 88.19 94 SER A O 1
ATOM 815 N N . LYS A 1 95 ? 4.731 -4.515 -5.907 1.00 88.56 95 LYS A N 1
ATOM 816 C CA . LYS A 1 95 ? 5.366 -5.707 -5.326 1.00 88.56 95 LYS A CA 1
ATOM 817 C C . LYS A 1 95 ? 6.884 -5.721 -5.492 1.00 88.56 95 LYS A C 1
ATOM 819 O O . LYS A 1 95 ? 7.568 -6.134 -4.558 1.00 88.56 95 LYS A O 1
ATOM 824 N N . LEU A 1 96 ? 7.415 -5.250 -6.622 1.00 90.38 96 LEU A N 1
ATOM 825 C CA . LEU A 1 96 ? 8.860 -5.079 -6.823 1.00 90.38 96 LEU A CA 1
ATOM 826 C C . LEU A 1 96 ? 9.443 -4.069 -5.830 1.00 90.38 96 LEU A C 1
ATOM 828 O O . LEU A 1 96 ? 10.461 -4.344 -5.197 1.00 90.38 96 LEU A O 1
ATOM 832 N N . PHE A 1 97 ? 8.763 -2.938 -5.637 1.00 87.00 97 PHE A N 1
ATOM 833 C CA . PHE A 1 97 ? 9.167 -1.927 -4.664 1.00 87.00 97 PHE A CA 1
ATOM 834 C C . PHE A 1 97 ? 9.177 -2.482 -3.231 1.00 87.00 97 PHE A C 1
ATOM 836 O O . PHE A 1 97 ? 10.131 -2.266 -2.485 1.00 87.00 97 PHE A O 1
ATOM 843 N N . TRP A 1 98 ? 8.155 -3.252 -2.842 1.00 83.69 98 TRP A N 1
ATOM 844 C CA . TRP A 1 98 ? 8.122 -3.904 -1.527 1.00 83.69 98 TRP A CA 1
ATOM 845 C C . TRP A 1 98 ? 9.211 -4.966 -1.377 1.00 83.69 98 TRP A C 1
ATOM 847 O O . TRP A 1 98 ? 9.869 -5.018 -0.339 1.00 83.69 98 TRP A O 1
ATOM 857 N N . ALA A 1 99 ? 9.441 -5.775 -2.415 1.00 85.56 99 ALA A N 1
ATOM 858 C CA . ALA A 1 99 ? 10.495 -6.781 -2.424 1.00 85.56 99 ALA A CA 1
ATOM 859 C C . ALA A 1 99 ? 11.889 -6.159 -2.272 1.00 85.56 99 ALA A C 1
ATOM 861 O O . ALA A 1 99 ? 12.719 -6.749 -1.589 1.00 85.56 99 ALA A O 1
ATOM 862 N N . ARG A 1 100 ? 12.133 -4.961 -2.825 1.00 84.38 100 ARG A N 1
ATOM 863 C CA . ARG A 1 100 ? 13.399 -4.231 -2.641 1.00 84.38 100 ARG A CA 1
ATOM 864 C C . ARG A 1 100 ? 13.687 -3.935 -1.170 1.00 84.38 100 ARG A C 1
ATOM 866 O O . ARG A 1 100 ? 14.817 -4.087 -0.726 1.00 84.38 100 ARG A O 1
ATOM 873 N N . ASN A 1 101 ? 12.665 -3.540 -0.414 1.00 75.25 101 ASN A N 1
ATOM 874 C CA . ASN A 1 101 ? 12.829 -3.144 0.987 1.00 75.25 101 ASN A CA 1
ATOM 875 C C . ASN A 1 101 ? 12.855 -4.337 1.953 1.00 75.25 101 ASN A C 1
ATOM 877 O O . ASN A 1 101 ? 13.417 -4.225 3.039 1.00 75.25 101 ASN A O 1
ATOM 881 N N . SER A 1 102 ? 12.217 -5.455 1.594 1.00 76.00 102 SER A N 1
ATOM 882 C CA . SER A 1 102 ? 12.055 -6.609 2.489 1.00 76.00 102 SER A CA 1
ATOM 883 C C . SER A 1 102 ? 12.791 -7.876 2.039 1.00 76.00 102 SER A C 1
ATOM 885 O O . SER A 1 102 ? 12.645 -8.901 2.698 1.00 76.00 102 SER A O 1
ATOM 887 N N . GLU A 1 103 ? 13.442 -7.858 0.873 1.00 67.75 103 GLU A N 1
ATOM 888 C CA . GLU A 1 103 ? 14.031 -9.020 0.179 1.00 67.75 103 GLU A CA 1
ATOM 889 C C . GLU A 1 103 ? 13.099 -10.248 0.118 1.00 67.75 103 GLU A C 1
ATOM 891 O O . GLU A 1 103 ? 13.510 -11.400 0.254 1.00 67.75 103 GLU A O 1
ATOM 896 N N . SER A 1 104 ? 11.793 -10.018 -0.052 1.00 78.88 104 SER A N 1
ATOM 897 C CA . SER A 1 104 ? 10.802 -11.090 0.079 1.00 78.88 104 SER A CA 1
ATOM 898 C C . SER A 1 104 ? 10.688 -11.933 -1.192 1.00 78.88 104 SER A C 1
ATOM 900 O O . SER A 1 104 ? 10.048 -11.523 -2.162 1.00 78.88 104 SER A O 1
ATOM 902 N N . GLU A 1 105 ? 11.183 -13.172 -1.138 1.00 80.25 105 GLU A N 1
ATOM 903 C CA . GLU A 1 105 ? 10.971 -14.185 -2.188 1.00 80.25 105 GLU A CA 1
ATOM 904 C C . GLU A 1 105 ? 9.488 -14.428 -2.495 1.00 80.25 105 GLU A C 1
ATOM 906 O O . GLU A 1 105 ? 9.106 -14.661 -3.641 1.00 80.25 105 GLU A O 1
ATOM 911 N N . LYS A 1 106 ? 8.613 -14.307 -1.487 1.00 81.88 106 LYS A N 1
ATOM 912 C CA . LYS A 1 106 ? 7.164 -14.427 -1.686 1.00 81.88 106 LYS A CA 1
ATOM 913 C C . LYS A 1 106 ? 6.642 -13.343 -2.635 1.00 81.88 106 LYS A C 1
ATOM 915 O O . LYS A 1 106 ? 5.875 -13.658 -3.541 1.00 81.88 106 LYS A O 1
ATOM 920 N N . GLN A 1 107 ? 7.069 -12.090 -2.456 1.00 83.69 107 GLN A N 1
ATOM 921 C CA . GLN A 1 107 ? 6.654 -10.989 -3.333 1.00 83.69 107 GLN A CA 1
ATOM 922 C C . GLN A 1 107 ? 7.185 -11.183 -4.758 1.00 83.69 107 GLN A C 1
ATOM 924 O O . GLN A 1 107 ? 6.442 -10.974 -5.715 1.00 83.69 107 GLN A O 1
ATOM 929 N N . LEU A 1 108 ? 8.430 -11.648 -4.911 1.00 87.06 108 LEU A N 1
ATOM 930 C CA . LEU A 1 108 ? 9.003 -11.955 -6.227 1.00 87.06 108 LEU A CA 1
ATOM 931 C C . LEU A 1 108 ? 8.244 -13.090 -6.929 1.00 87.06 108 LEU A C 1
ATOM 933 O O . LEU A 1 108 ? 7.947 -12.996 -8.119 1.00 87.06 108 LEU A O 1
ATOM 937 N N . ASN A 1 109 ? 7.863 -14.138 -6.197 1.00 87.00 109 ASN A N 1
ATOM 938 C CA . ASN A 1 109 ? 7.069 -15.234 -6.746 1.00 87.00 109 ASN A CA 1
ATOM 939 C C . ASN A 1 109 ? 5.649 -14.800 -7.151 1.00 87.00 109 ASN A C 1
ATOM 941 O O . ASN A 1 109 ? 5.128 -15.250 -8.173 1.00 87.00 109 ASN A O 1
ATOM 945 N N . ASP A 1 110 ? 5.022 -13.902 -6.389 1.00 87.44 110 ASP A N 1
ATOM 946 C CA . ASP A 1 110 ? 3.748 -13.301 -6.788 1.00 87.44 110 ASP A CA 1
ATOM 947 C C . ASP A 1 110 ? 3.903 -12.526 -8.104 1.00 87.44 110 ASP A C 1
ATOM 949 O O . ASP A 1 110 ? 3.080 -12.682 -9.006 1.00 87.44 110 ASP A O 1
ATOM 953 N N . VAL A 1 111 ? 4.984 -11.752 -8.258 1.00 91.56 111 VAL A N 1
ATOM 954 C CA . VAL A 1 111 ? 5.275 -11.034 -9.508 1.00 91.56 111 VAL A CA 1
ATOM 955 C C . VAL A 1 111 ? 5.455 -11.999 -10.684 1.00 91.56 111 VAL A C 1
ATOM 957 O O . VAL A 1 111 ? 4.831 -11.773 -11.719 1.00 91.56 111 VAL A O 1
ATOM 960 N N . ARG A 1 112 ? 6.201 -13.108 -10.532 1.00 90.75 112 ARG A N 1
ATOM 961 C CA . ARG A 1 112 ? 6.331 -14.150 -11.584 1.00 90.75 112 ARG A CA 1
ATOM 962 C C . ARG A 1 112 ? 4.972 -14.619 -12.096 1.00 90.75 112 ARG A C 1
ATOM 964 O O . ARG A 1 112 ? 4.762 -14.786 -13.296 1.00 90.75 112 ARG A O 1
ATOM 971 N N . ASN A 1 113 ? 4.023 -14.821 -11.186 1.00 90.19 113 ASN A N 1
ATOM 972 C CA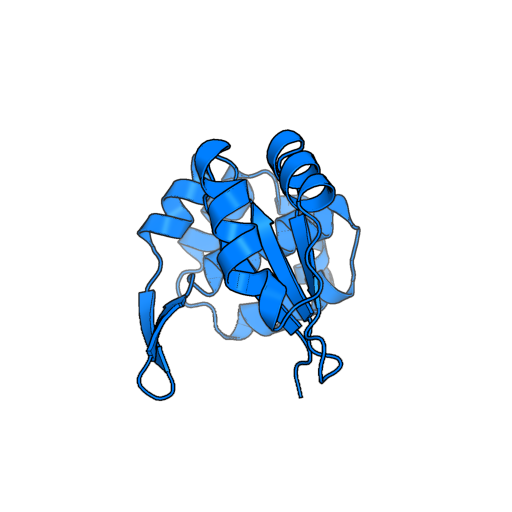 . ASN A 1 113 ? 2.682 -15.259 -11.556 1.00 90.19 113 ASN A CA 1
ATOM 973 C C . ASN A 1 113 ? 1.854 -14.148 -12.206 1.00 90.19 113 ASN A C 1
ATOM 975 O O . ASN A 1 113 ? 1.125 -14.427 -13.156 1.00 90.19 113 ASN A O 1
ATOM 979 N N . LEU A 1 114 ? 1.979 -12.907 -11.737 1.00 91.81 114 LEU A N 1
ATOM 980 C CA . LEU A 1 114 ? 1.264 -11.755 -12.291 1.00 91.81 114 LEU A CA 1
ATOM 981 C C . LEU A 1 114 ? 1.734 -11.386 -13.702 1.00 91.81 114 LEU A C 1
ATOM 983 O O . LEU A 1 114 ? 0.907 -10.994 -14.524 1.00 91.81 114 LEU A O 1
ATOM 987 N N . LEU A 1 115 ? 3.021 -11.574 -14.016 1.00 91.19 115 LEU A N 1
ATOM 988 C CA . LEU A 1 115 ? 3.582 -11.304 -15.348 1.00 91.19 115 LEU A CA 1
ATOM 989 C C . LEU A 1 115 ? 2.875 -12.080 -16.469 1.00 91.19 115 LEU A C 1
ATOM 991 O O . LEU A 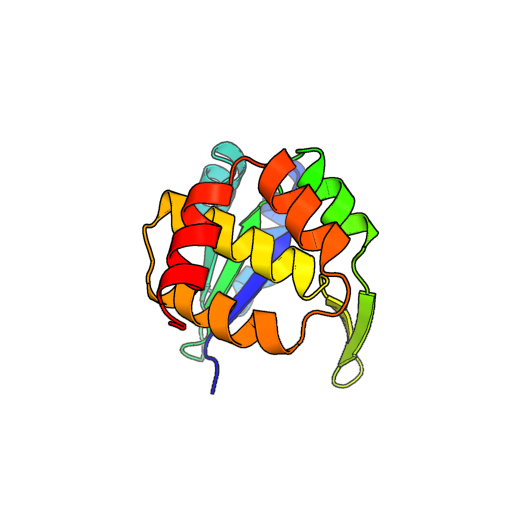1 115 ? 2.837 -11.615 -17.603 1.00 91.19 115 LEU A O 1
ATOM 995 N N . LYS A 1 116 ? 2.255 -13.225 -16.159 1.00 90.50 116 LYS A N 1
ATOM 996 C CA . LYS A 1 116 ? 1.485 -14.032 -17.122 1.00 90.50 116 LYS A CA 1
ATOM 997 C C . LYS A 1 116 ? 0.195 -13.350 -17.589 1.00 90.50 116 LYS A C 1
ATOM 999 O O . LYS A 1 116 ? -0.356 -13.737 -18.614 1.00 90.50 116 LYS A O 1
ATOM 1004 N N . TYR A 1 117 ? -0.291 -12.367 -16.834 1.00 90.44 117 TYR A N 1
ATOM 1005 C CA . TYR A 1 117 ? -1.569 -11.691 -17.063 1.00 90.44 117 TYR A CA 1
ATOM 1006 C C . TYR A 1 117 ? -1.407 -10.216 -17.446 1.00 90.44 117 TYR A C 1
ATOM 1008 O O . TYR A 1 117 ? -2.410 -9.525 -17.623 1.00 90.44 117 TYR A O 1
ATOM 1016 N N . MET A 1 118 ? -0.170 -9.720 -17.554 1.00 89.06 118 MET A N 1
ATOM 1017 C CA . MET A 1 118 ? 0.074 -8.340 -17.969 1.00 89.06 118 MET A CA 1
ATOM 1018 C C . MET A 1 118 ? -0.312 -8.134 -19.436 1.00 89.06 118 MET A C 1
ATOM 1020 O O . MET A 1 118 ? -0.174 -9.029 -20.272 1.00 89.06 118 MET A O 1
ATOM 1024 N N . THR A 1 119 ? -0.747 -6.922 -19.753 1.00 91.19 119 THR A N 1
ATOM 1025 C CA . THR A 1 119 ? -1.164 -6.520 -21.103 1.00 91.19 119 THR A CA 1
ATOM 1026 C C . THR A 1 119 ? -0.379 -5.318 -21.624 1.00 91.19 119 THR A C 1
ATOM 1028 O O . THR A 1 119 ? -0.216 -5.176 -22.833 1.00 91.19 119 THR A O 1
ATOM 1031 N N . GLU A 1 120 ? 0.180 -4.489 -20.739 1.00 92.00 120 GLU A N 1
ATOM 1032 C CA . GLU A 1 120 ? 0.878 -3.246 -21.081 1.00 92.00 120 GLU A CA 1
ATOM 1033 C C . GLU A 1 120 ? 2.382 -3.343 -20.749 1.00 92.00 120 GLU A C 1
ATOM 1035 O O . GLU A 1 120 ? 2.904 -2.649 -19.876 1.00 92.00 120 GLU A O 1
ATOM 1040 N N . LYS A 1 121 ? 3.106 -4.221 -21.459 1.00 92.25 121 LYS A N 1
ATOM 1041 C CA . LYS A 1 121 ? 4.537 -4.495 -21.204 1.00 92.25 121 LYS A CA 1
ATOM 1042 C C . LYS A 1 121 ? 5.424 -3.246 -21.287 1.00 92.25 121 LYS A C 1
ATOM 1044 O O . LYS A 1 121 ? 6.289 -3.062 -20.435 1.00 92.25 121 LYS A O 1
ATOM 1049 N N . ASP A 1 122 ? 5.213 -2.389 -22.284 1.00 93.81 122 ASP A N 1
ATOM 1050 C CA . ASP A 1 122 ? 6.033 -1.183 -22.474 1.00 93.81 122 ASP A CA 1
ATOM 1051 C C . ASP A 1 122 ? 5.847 -0.182 -21.329 1.00 93.81 122 ASP A C 1
ATOM 1053 O O . ASP A 1 122 ? 6.814 0.427 -20.870 1.00 93.81 122 ASP A O 1
ATOM 1057 N N . TYR A 1 123 ? 4.612 -0.058 -20.828 1.00 93.06 123 TYR A N 1
ATOM 1058 C CA . TYR A 1 123 ? 4.311 0.742 -19.645 1.00 93.06 123 TYR A CA 1
ATOM 1059 C C . TYR A 1 123 ? 5.048 0.193 -18.422 1.00 93.06 123 TYR A C 1
ATOM 1061 O O . TYR A 1 123 ? 5.755 0.941 -17.751 1.00 93.06 123 TYR A O 1
ATOM 1069 N N . LEU A 1 124 ? 4.942 -1.116 -18.180 1.00 92.88 124 LEU A N 1
ATOM 1070 C CA . LEU A 1 124 ? 5.604 -1.770 -17.056 1.00 92.88 124 LEU A CA 1
ATOM 1071 C C . LEU A 1 124 ? 7.123 -1.545 -17.074 1.00 92.88 124 LEU A C 1
ATOM 1073 O O . LEU A 1 124 ? 7.687 -1.101 -16.078 1.00 92.88 124 LEU A O 1
ATOM 1077 N N . LEU A 1 125 ? 7.785 -1.821 -18.202 1.00 93.06 125 LEU A N 1
ATOM 1078 C CA . LEU A 1 125 ? 9.242 -1.689 -18.318 1.00 93.06 125 LEU A CA 1
ATOM 1079 C C . LEU A 1 125 ? 9.707 -0.240 -18.166 1.00 93.06 125 LEU A C 1
ATOM 1081 O O . LEU A 1 125 ? 10.731 0.011 -17.531 1.00 93.06 125 LEU A O 1
ATOM 1085 N N . LYS A 1 126 ? 8.950 0.718 -18.715 1.00 93.25 126 LYS A N 1
ATOM 1086 C CA . LYS A 1 126 ? 9.233 2.140 -18.522 1.00 93.25 126 LYS A CA 1
ATOM 1087 C C . LYS A 1 126 ? 9.141 2.517 -17.043 1.00 93.25 126 LYS A C 1
ATOM 1089 O O . LYS A 1 126 ? 10.075 3.111 -16.520 1.00 93.25 126 LYS A O 1
ATOM 1094 N N . THR A 1 127 ? 8.061 2.133 -16.368 1.00 91.88 127 THR A N 1
ATOM 1095 C CA . THR A 1 127 ? 7.856 2.459 -14.952 1.00 91.88 127 THR A CA 1
ATOM 1096 C C . THR A 1 127 ? 8.904 1.801 -14.051 1.00 91.88 127 THR A C 1
ATOM 1098 O O . THR A 1 127 ? 9.397 2.444 -13.130 1.00 91.88 127 THR A O 1
ATOM 1101 N N . ILE A 1 128 ? 9.296 0.549 -14.322 1.00 92.56 128 ILE A N 1
ATOM 1102 C CA . ILE A 1 128 ? 10.384 -0.132 -13.594 1.00 92.56 128 ILE A CA 1
ATOM 1103 C C . ILE A 1 128 ? 11.680 0.677 -13.677 1.00 92.56 128 ILE A C 1
ATOM 1105 O O . ILE A 1 128 ? 12.333 0.885 -12.656 1.00 92.56 128 ILE A O 1
ATOM 1109 N N . LYS A 1 129 ? 12.014 1.162 -14.876 1.00 92.12 129 LYS A N 1
ATOM 1110 C CA . LYS A 1 129 ? 13.205 1.979 -15.109 1.00 92.12 129 LYS A CA 1
ATOM 1111 C C . LYS A 1 129 ? 13.115 3.344 -14.429 1.00 92.12 129 LYS A C 1
ATOM 1113 O O . LYS A 1 129 ? 14.072 3.780 -13.800 1.00 92.12 129 LYS A O 1
ATOM 1118 N N . ASP A 1 130 ? 11.969 4.012 -14.540 1.00 90.81 130 ASP A N 1
ATOM 1119 C CA . ASP A 1 130 ? 11.742 5.334 -13.942 1.00 90.81 130 ASP A CA 1
ATOM 1120 C C . ASP A 1 130 ? 11.832 5.294 -12.399 1.00 90.81 130 ASP A C 1
ATOM 1122 O O . ASP A 1 130 ? 12.130 6.312 -11.775 1.00 90.81 130 ASP A O 1
ATOM 1126 N N . LEU A 1 131 ? 11.607 4.124 -11.785 1.00 89.38 131 LEU A N 1
ATOM 1127 C CA . LEU A 1 131 ? 11.655 3.900 -10.333 1.00 89.38 131 LEU A CA 1
ATOM 1128 C C . LEU A 1 131 ? 12.916 3.178 -9.832 1.00 89.38 131 LEU A C 1
ATOM 1130 O O . LEU A 1 131 ? 12.998 2.871 -8.636 1.00 89.38 131 LEU A O 1
ATOM 1134 N N . ASP A 1 132 ? 13.878 2.908 -10.717 1.00 91.69 132 ASP A N 1
ATOM 1135 C CA . ASP A 1 132 ? 15.116 2.182 -10.403 1.00 91.69 132 ASP A CA 1
ATOM 1136 C C . ASP A 1 132 ? 14.836 0.824 -9.723 1.00 91.69 132 ASP A C 1
ATOM 1138 O O . ASP A 1 132 ? 15.274 0.535 -8.606 1.00 91.69 132 ASP A O 1
ATOM 1142 N N . LEU A 1 133 ? 13.994 0.012 -10.376 1.00 91.25 133 LEU A N 1
ATOM 1143 C CA . LEU A 1 133 ? 13.607 -1.342 -9.944 1.00 91.25 133 LEU A CA 1
ATOM 1144 C C . LEU A 1 133 ? 14.151 -2.438 -10.878 1.00 91.25 133 LEU A C 1
ATOM 1146 O O . LEU A 1 133 ? 13.729 -3.598 -10.801 1.00 91.25 133 LEU A O 1
ATOM 1150 N N . ASP A 1 134 ? 15.063 -2.086 -11.788 1.00 91.75 134 ASP A N 1
ATOM 1151 C CA . ASP A 1 134 ? 15.662 -3.002 -12.765 1.00 91.75 134 ASP A CA 1
ATOM 1152 C C . ASP A 1 134 ? 16.367 -4.193 -12.107 1.00 91.75 134 ASP A C 1
ATOM 1154 O O . ASP A 1 134 ? 16.338 -5.309 -12.629 1.00 91.75 134 ASP A O 1
ATOM 1158 N N . ASP A 1 135 ? 17.015 -3.970 -10.967 1.00 90.12 135 ASP A N 1
ATOM 1159 C CA . ASP A 1 135 ? 17.718 -4.995 -10.201 1.00 90.12 135 ASP A CA 1
ATOM 1160 C C . ASP A 1 135 ? 16.751 -6.057 -9.657 1.00 90.12 135 ASP A C 1
ATOM 1162 O O . ASP A 1 135 ? 16.989 -7.256 -9.825 1.00 90.12 135 ASP A O 1
ATOM 1166 N N . MET A 1 136 ? 15.622 -5.631 -9.086 1.00 89.56 136 MET A N 1
ATOM 1167 C CA . MET A 1 136 ? 14.567 -6.525 -8.614 1.00 89.56 136 MET A CA 1
ATOM 1168 C C . MET A 1 136 ? 13.912 -7.268 -9.771 1.00 89.56 136 MET A C 1
ATOM 1170 O O . MET A 1 136 ? 13.698 -8.475 -9.681 1.00 89.56 136 MET A O 1
ATOM 1174 N N . TYR A 1 137 ? 13.631 -6.579 -10.877 1.00 89.25 137 TYR A N 1
ATOM 1175 C CA . TYR A 1 137 ? 13.017 -7.206 -12.044 1.00 89.25 137 TYR A CA 1
ATOM 1176 C C . TYR A 1 137 ? 13.929 -8.272 -12.678 1.00 89.25 137 TYR A C 1
ATOM 1178 O O . TYR A 1 137 ? 13.460 -9.353 -13.036 1.00 89.25 137 TYR A O 1
ATOM 1186 N N . LYS A 1 138 ? 15.247 -8.040 -12.731 1.00 88.31 138 LYS A N 1
ATOM 1187 C CA . LYS A 1 138 ? 16.222 -9.028 -13.231 1.00 88.31 138 LYS A CA 1
ATOM 1188 C C . LYS A 1 138 ? 16.278 -10.306 -12.392 1.00 88.31 138 LYS A C 1
ATOM 1190 O O . LYS A 1 138 ? 16.430 -11.388 -12.956 1.00 88.31 138 LYS A O 1
ATOM 1195 N N . LYS A 1 139 ? 16.109 -10.219 -11.065 1.00 85.19 139 LYS A N 1
ATOM 1196 C CA . LYS A 1 139 ? 16.032 -11.406 -10.180 1.00 85.19 139 LYS A CA 1
ATOM 1197 C C . LYS A 1 139 ? 14.864 -12.335 -10.537 1.00 85.19 139 LYS A C 1
ATOM 1199 O O . LYS A 1 139 ? 14.873 -13.517 -10.200 1.00 85.19 139 LYS A O 1
ATOM 1204 N N . ILE A 1 140 ? 13.846 -11.797 -11.201 1.00 84.12 140 ILE A N 1
ATOM 1205 C CA . ILE A 1 140 ? 12.674 -12.545 -11.642 1.00 84.12 140 ILE A CA 1
ATOM 1206 C C . ILE A 1 140 ? 12.945 -13.200 -12.993 1.00 84.12 140 ILE A C 1
ATOM 1208 O O . ILE A 1 140 ? 12.726 -14.399 -13.119 1.00 84.12 140 ILE A O 1
ATOM 1212 N N . SER A 1 141 ? 13.482 -12.448 -13.959 1.00 65.81 141 SER A N 1
ATOM 1213 C CA . SER A 1 141 ? 13.741 -12.950 -15.315 1.00 65.81 141 SER A CA 1
ATOM 1214 C C . SER A 1 141 ? 14.837 -14.015 -15.390 1.00 65.81 141 SER A C 1
ATOM 1216 O O . SER A 1 141 ? 14.799 -14.847 -16.283 1.00 65.81 141 SER A O 1
ATOM 1218 N N . LEU A 1 142 ? 15.808 -14.000 -14.471 1.00 57.62 142 LEU A N 1
ATOM 1219 C CA . LEU A 1 142 ? 16.890 -14.996 -14.413 1.00 57.62 142 LEU A CA 1
ATOM 1220 C C . LEU A 1 142 ? 16.455 -16.350 -13.826 1.00 57.62 142 LEU A C 1
ATOM 1222 O O . LEU A 1 142 ? 17.244 -17.286 -13.827 1.00 57.62 142 LEU A O 1
ATOM 1226 N N . ALA A 1 143 ? 15.243 -16.447 -13.273 1.00 52.44 143 ALA A N 1
ATOM 1227 C CA . ALA A 1 143 ? 14.728 -17.677 -12.668 1.00 52.44 143 ALA A CA 1
ATOM 1228 C C . ALA A 1 143 ? 13.858 -18.513 -13.627 1.00 52.44 143 ALA A C 1
ATOM 1230 O O . ALA A 1 143 ? 13.443 -19.606 -13.251 1.00 52.44 143 ALA A O 1
ATOM 1231 N N . ASP A 1 144 ? 13.571 -17.989 -14.825 1.00 46.75 144 ASP A N 1
ATOM 1232 C CA . ASP A 1 144 ? 12.745 -18.631 -15.857 1.00 46.75 144 ASP A CA 1
ATOM 1233 C C . ASP A 1 144 ? 13.586 -19.169 -17.052 1.00 46.75 144 ASP A C 1
ATOM 1235 O O . ASP A 1 144 ? 13.010 -19.547 -18.075 1.00 46.75 144 ASP A O 1
ATOM 1239 N N . GLU A 1 145 ? 14.924 -19.222 -16.927 1.00 39.78 145 GLU A N 1
ATOM 1240 C CA . GLU A 1 145 ? 15.862 -19.951 -17.817 1.00 39.78 145 GLU A CA 1
ATOM 1241 C C . GLU A 1 145 ? 16.369 -21.241 -17.151 1.00 39.78 145 GLU A C 1
ATOM 1243 O O . GLU A 1 145 ? 16.442 -22.274 -17.859 1.00 39.78 145 GLU A O 1
#

Sequence (145 aa):
MTRHSDIVIVLSDKDIKKFVRLFEEDFYVDEYMVRESWNSKLMFNIFDKKSLFKIDFIIMQNETYEVLKFERKRRFTFEGFEINVISIEDLIVSKLFWARNSESEKQLNDVRNLLKYMTEKDYLLKTIKDLDLDDMYKKISLADE

Solvent-accessible surface area (backbone atoms only — not comparable to full-atom values): 8494 Å² total; per-residue (Å²): 133,84,55,61,49,80,44,80,40,84,79,53,86,82,42,50,66,56,53,43,65,75,38,52,86,61,27,53,65,54,65,66,57,50,50,53,18,58,77,68,56,37,61,42,69,37,34,39,71,88,55,86,41,35,40,40,38,38,43,60,56,98,41,77,63,52,53,53,44,65,71,58,40,42,81,44,77,55,97,87,39,85,44,78,42,65,43,68,51,55,49,39,53,51,34,46,57,51,22,70,78,64,70,35,65,67,39,50,53,51,38,63,59,50,63,77,72,56,84,57,63,69,60,38,56,49,51,34,56,78,66,72,38,56,71,58,52,47,68,54,64,69,71,78,117

Nearest PDB structures (foldseek):
  8an4-assembly1_A  TM=6.834E-01  e=1.155E-03  Mycobacterium tuberculosis H37Rv
  8an5-assembly1_A  TM=6.182E-01  e=1.689E-03  Mycobacterium tuberculosis H37Rv
  8an4-assembly2_B  TM=6.320E-01  e=4.368E-03  Mycobacterium tuberculosis H37Rv
  7wtr-assembly1_CC  TM=5.012E-01  e=6.512E-01  Saccharomyces cerevisiae
  5kut-assembly1_A  TM=3.248E-01  e=7.231E+00  Homo sa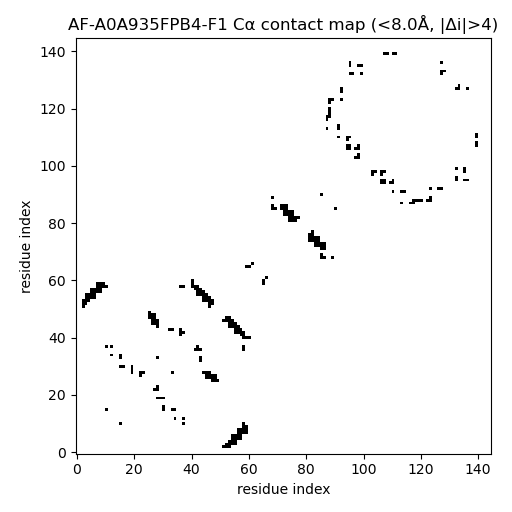piens

Foldseek 3Di:
DDQEEEEEDEDDPVCLVVVCVVCVVFKDDDSVQSVVCQVVQHWDKIAGPVDRHMYIYHYQDPDPLSVVQVVQWDWDQDPNDTDTHGALLSLLLVLLVVCVVVVDPVSLVVSLVSVVVDDCVVVSVVVCVVVVSVVSVVVNVVVVD

Secondary structure (DSSP, 8-state):
---EEEEEE---TTTHHHHHHHHTTTEE--HHHHHHHHHHT-EEEEEESSSS-EEEEEEPP--HHHHHHHHSPEEEEETTEEEEE--HHHHHHHHHHHHHHH--HHHHHHHHHHGGG-S-HHHHHHHHHHTT-HHHHHHHHTT--